Protein AF-W1WBC1-F1 (afdb_monomer_lite)

InterPro domains:
  IPR011701 Major facilitator superfamily [PF07690] (13-98)
  IPR020846 Major facilitator superfamily domain [PS50850] (8-100)
  IPR036259 MFS transporter superfamily [G3DSA:1.20.1250.20] (1-100)
  IPR036259 MFS transporter superfamily [SSF103473] (3-99)

Structure (mmCIF, N/CA/C/O backbone):
data_AF-W1WBC1-F1
#
_entry.id   AF-W1WBC1-F1
#
loop_
_atom_site.group_PDB
_atom_site.id
_atom_site.type_symbol
_atom_site.label_atom_id
_atom_site.label_alt_id
_atom_site.label_comp_id
_atom_site.label_asym_id
_atom_site.label_entity_id
_atom_site.label_seq_id
_atom_site.pdbx_PDB_ins_code
_atom_site.Cartn_x
_atom_site.Cartn_y
_atom_site.Cartn_z
_atom_site.occupancy
_atom_site.B_iso_or_equiv
_atom_site.auth_seq_id
_atom_site.auth_comp_id
_atom_site.auth_asym_id
_atom_site.auth_atom_id
_atom_site.pdbx_PDB_model_num
ATOM 1 N N . MET A 1 1 ? -7.898 5.178 32.413 1.00 60.59 1 MET A N 1
ATOM 2 C CA . MET A 1 1 ? -8.168 4.814 30.999 1.00 60.59 1 MET A CA 1
ATOM 3 C C . MET A 1 1 ? -7.919 3.310 30.849 1.00 60.59 1 MET A C 1
ATOM 5 O O . MET A 1 1 ? -6.824 2.871 31.150 1.00 60.59 1 MET A O 1
ATOM 9 N N . SER A 1 2 ? -8.946 2.502 30.546 1.00 78.81 2 SER A N 1
ATOM 10 C CA . SER A 1 2 ? -8.897 1.021 30.643 1.00 78.81 2 SER A CA 1
ATOM 11 C C . SER A 1 2 ? -7.826 0.374 29.739 1.00 78.81 2 SER A C 1
ATOM 13 O O . SER A 1 2 ? -7.633 0.826 28.611 1.00 78.81 2 SER A O 1
ATOM 15 N N . MET A 1 3 ? -7.174 -0.703 30.204 1.00 83.06 3 MET A N 1
ATOM 16 C CA . MET A 1 3 ? -6.146 -1.496 29.491 1.00 83.06 3 MET A CA 1
ATOM 17 C C . MET A 1 3 ? -6.563 -1.886 28.060 1.00 83.06 3 MET A C 1
ATOM 19 O O . MET A 1 3 ? -5.761 -1.841 27.132 1.00 83.06 3 MET A O 1
ATOM 23 N N . ARG A 1 4 ? -7.857 -2.166 27.846 1.00 85.38 4 ARG A N 1
ATOM 24 C CA . ARG A 1 4 ? -8.419 -2.491 26.522 1.00 85.38 4 ARG A CA 1
ATOM 25 C C . ARG A 1 4 ? -8.269 -1.356 25.502 1.00 85.38 4 ARG A C 1
ATOM 27 O O . ARG A 1 4 ? -8.069 -1.627 24.324 1.00 85.38 4 ARG A O 1
ATOM 34 N N . LYS A 1 5 ? -8.336 -0.093 25.941 1.00 85.25 5 LYS A N 1
ATOM 35 C CA . LYS A 1 5 ? -8.175 1.075 25.057 1.00 85.25 5 LYS A CA 1
ATOM 36 C C . LYS A 1 5 ? -6.727 1.246 24.600 1.00 85.25 5 LYS A C 1
ATOM 38 O O . LYS A 1 5 ? -6.512 1.623 23.459 1.00 85.25 5 LYS A O 1
ATOM 43 N N . HIS A 1 6 ? -5.757 0.928 25.459 1.00 87.38 6 HIS A N 1
ATOM 44 C CA . HIS A 1 6 ? -4.339 0.973 25.096 1.00 87.38 6 HIS A CA 1
ATOM 45 C C . HIS A 1 6 ? -3.986 -0.113 24.080 1.00 87.38 6 HIS A C 1
ATOM 47 O O . HIS A 1 6 ? -3.299 0.178 23.112 1.00 87.38 6 HIS A O 1
ATOM 53 N N . ILE A 1 7 ? -4.517 -1.330 24.247 1.00 91.25 7 ILE A N 1
ATOM 54 C CA . ILE A 1 7 ? -4.334 -2.414 23.269 1.00 91.25 7 ILE A CA 1
ATOM 55 C C . ILE A 1 7 ? -4.956 -2.032 21.919 1.00 91.25 7 ILE A C 1
ATOM 57 O O . ILE A 1 7 ? -4.311 -2.178 20.885 1.00 91.25 7 ILE A O 1
ATOM 61 N N . ALA A 1 8 ? -6.177 -1.485 21.922 1.00 87.00 8 ALA A N 1
ATOM 62 C CA . ALA A 1 8 ? -6.819 -1.008 20.697 1.00 87.00 8 ALA A CA 1
ATOM 63 C C . ALA A 1 8 ? -6.011 0.119 20.026 1.00 87.00 8 ALA A C 1
ATOM 65 O O . ALA A 1 8 ? -5.748 0.056 18.828 1.00 87.00 8 ALA A O 1
ATOM 66 N N . PHE A 1 9 ? -5.545 1.106 20.793 1.00 89.31 9 PHE A N 1
ATOM 67 C CA . PHE A 1 9 ? -4.714 2.191 20.272 1.00 89.31 9 PHE A CA 1
ATOM 68 C C . PHE A 1 9 ? -3.385 1.681 19.697 1.00 89.31 9 PHE A C 1
ATOM 70 O O . PHE A 1 9 ? -3.040 2.019 18.570 1.00 89.31 9 PHE A O 1
ATOM 77 N N . ALA A 1 10 ? -2.684 0.800 20.414 1.00 92.94 10 ALA A N 1
ATOM 78 C CA . ALA A 1 10 ? -1.446 0.189 19.939 1.00 92.94 10 ALA A CA 1
ATOM 79 C C . ALA A 1 10 ? -1.660 -0.596 18.636 1.00 92.94 10 ALA A C 1
ATOM 81 O O . ALA A 1 10 ? -0.857 -0.471 17.715 1.00 92.94 10 ALA A O 1
ATOM 82 N N . SER A 1 11 ? -2.767 -1.339 18.513 1.00 87.19 11 SER A N 1
ATOM 83 C CA . SER A 1 11 ? -3.103 -2.042 17.267 1.00 87.19 11 SER A CA 1
ATOM 84 C C . SER A 1 11 ? -3.366 -1.091 16.094 1.00 87.19 11 SER A C 1
ATOM 86 O O . SER A 1 11 ? -2.942 -1.377 14.978 1.00 87.19 11 SER A O 1
ATOM 88 N N . MET A 1 12 ? -3.991 0.066 16.339 1.00 85.88 12 MET A N 1
ATOM 89 C CA . MET A 1 12 ? -4.192 1.098 15.316 1.00 85.88 12 MET A CA 1
ATOM 90 C C . MET A 1 12 ? -2.863 1.723 14.881 1.00 85.88 12 MET A C 1
ATOM 92 O O . MET A 1 12 ? -2.613 1.845 13.684 1.00 85.88 12 MET A O 1
ATOM 96 N N . CYS A 1 13 ? -1.985 2.063 15.831 1.00 90.56 13 CYS A N 1
ATOM 97 C CA . CYS A 1 13 ? -0.642 2.564 15.530 1.00 90.56 13 CYS A CA 1
ATOM 98 C C . CYS A 1 13 ? 0.178 1.548 14.732 1.00 90.56 13 CYS A C 1
ATOM 100 O O . CYS A 1 13 ? 0.864 1.924 13.788 1.00 90.56 13 CYS A O 1
ATOM 102 N N . MET A 1 14 ? 0.082 0.264 15.081 1.00 91.94 14 MET A N 1
ATOM 103 C CA . MET A 1 14 ? 0.771 -0.799 14.356 1.00 91.94 14 MET A CA 1
ATOM 104 C C . MET A 1 14 ? 0.236 -0.955 12.929 1.00 91.94 14 MET A C 1
ATOM 106 O O . MET A 1 14 ? 1.026 -1.111 12.005 1.00 91.94 14 MET A O 1
ATOM 110 N N . GLY A 1 15 ? -1.081 -0.849 12.730 1.00 86.25 15 GLY A N 1
ATOM 111 C CA . GLY A 1 15 ? -1.682 -0.845 11.394 1.00 86.25 15 GLY A CA 1
ATOM 112 C C . GLY A 1 15 ? -1.187 0.319 10.532 1.00 86.25 15 GLY A C 1
ATOM 113 O O . GLY A 1 15 ? -0.785 0.106 9.392 1.00 86.25 15 GLY A O 1
ATOM 114 N N . LEU A 1 16 ? -1.137 1.529 11.097 1.00 88.12 16 LEU A N 1
ATOM 115 C CA . LEU A 1 16 ? -0.590 2.705 10.412 1.00 88.12 16 LEU A CA 1
ATOM 116 C C . LEU A 1 16 ? 0.899 2.535 10.077 1.00 88.12 16 LEU A C 1
ATOM 118 O O . LEU A 1 16 ? 1.337 2.892 8.989 1.00 88.12 16 LEU A O 1
ATOM 122 N N . PHE A 1 17 ? 1.675 1.965 10.998 1.00 90.56 17 PHE A N 1
ATOM 123 C CA . PHE A 1 17 ? 3.092 1.692 10.783 1.00 90.56 17 PHE A CA 1
ATOM 124 C C . PHE A 1 17 ? 3.320 0.692 9.646 1.00 90.56 17 PHE A C 1
ATOM 126 O O . PHE A 1 17 ? 4.152 0.945 8.782 1.00 90.56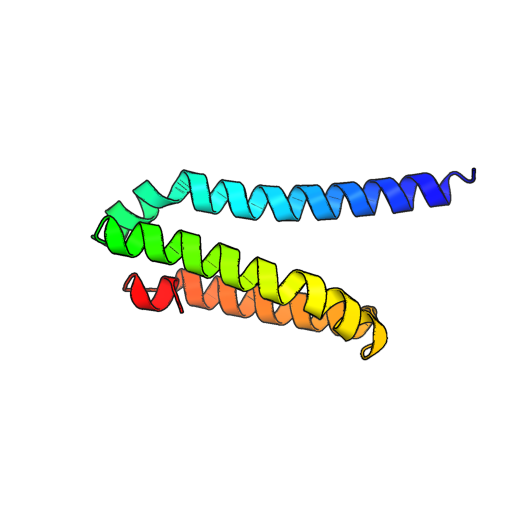 17 PHE A O 1
ATOM 133 N N . ILE A 1 18 ? 2.561 -0.408 9.614 1.00 88.94 18 ILE A N 1
ATOM 134 C CA . ILE A 1 18 ? 2.639 -1.399 8.531 1.00 88.94 18 ILE A CA 1
ATOM 135 C C . ILE A 1 18 ? 2.276 -0.756 7.189 1.00 88.94 18 ILE A C 1
ATOM 137 O O . ILE A 1 18 ? 2.982 -0.982 6.212 1.00 88.94 18 ILE A O 1
ATOM 141 N N . ALA A 1 19 ? 1.232 0.078 7.150 1.00 84.25 19 ALA A N 1
ATOM 142 C CA . ALA A 1 19 ? 0.858 0.797 5.936 1.00 84.25 19 ALA A CA 1
ATOM 143 C C . ALA A 1 19 ? 2.004 1.688 5.435 1.00 84.25 19 ALA A C 1
ATOM 145 O O . ALA A 1 19 ? 2.363 1.612 4.268 1.00 84.25 19 ALA A O 1
ATOM 146 N N . GLN A 1 20 ? 2.643 2.462 6.318 1.00 88.75 20 GLN A N 1
ATOM 147 C CA . GLN A 1 20 ? 3.758 3.324 5.919 1.00 88.75 20 GLN A CA 1
ATOM 148 C C . GLN A 1 20 ? 5.007 2.534 5.506 1.00 88.75 20 GLN A C 1
ATOM 150 O O . GLN A 1 20 ? 5.751 2.972 4.628 1.00 88.75 20 GLN A O 1
ATOM 155 N N . LEU A 1 21 ? 5.259 1.389 6.144 1.00 91.69 21 LEU A N 1
ATOM 156 C CA . LEU A 1 21 ? 6.368 0.514 5.776 1.00 91.69 21 LEU A CA 1
ATOM 157 C C . LEU A 1 21 ? 6.232 -0.006 4.345 1.00 91.69 21 LEU A C 1
ATOM 159 O O . LEU A 1 21 ? 7.236 -0.027 3.641 1.00 91.69 21 LEU A O 1
ATOM 163 N N . ASP A 1 22 ? 5.028 -0.376 3.908 1.00 85.44 22 ASP A N 1
ATOM 164 C CA . ASP A 1 22 ? 4.782 -0.850 2.538 1.00 85.44 22 ASP A CA 1
ATOM 165 C C . ASP A 1 22 ? 5.221 0.190 1.495 1.00 85.44 22 ASP A C 1
ATOM 167 O O . ASP A 1 22 ? 6.004 -0.105 0.591 1.00 85.44 22 ASP A O 1
ATOM 171 N N . ILE A 1 23 ? 4.838 1.451 1.715 1.00 84.06 23 ILE A N 1
ATOM 172 C CA . ILE A 1 23 ? 5.214 2.582 0.853 1.00 84.06 23 ILE A CA 1
ATOM 173 C C . ILE A 1 23 ? 6.734 2.727 0.772 1.00 84.06 23 ILE A C 1
ATOM 175 O O . ILE A 1 23 ? 7.302 2.928 -0.304 1.00 84.06 23 ILE A O 1
ATOM 179 N N . GLN A 1 24 ? 7.410 2.638 1.917 1.00 90.75 24 GLN A N 1
ATOM 180 C CA . GLN A 1 24 ? 8.858 2.811 1.976 1.00 90.75 24 GLN A CA 1
ATOM 181 C C . GLN A 1 24 ? 9.607 1.642 1.336 1.00 90.75 24 GLN A C 1
ATOM 183 O O . GLN A 1 24 ? 10.635 1.867 0.698 1.00 90.75 24 GLN A O 1
ATOM 188 N N . ILE A 1 25 ? 9.088 0.417 1.451 1.00 88.12 25 ILE A N 1
ATOM 189 C CA . ILE A 1 25 ? 9.640 -0.753 0.761 1.00 88.12 25 ILE A CA 1
ATOM 190 C C . ILE A 1 25 ? 9.616 -0.504 -0.748 1.00 88.12 25 ILE A C 1
ATOM 192 O O . ILE A 1 25 ? 10.673 -0.537 -1.374 1.00 88.12 25 ILE A O 1
ATOM 196 N N . VAL A 1 26 ? 8.460 -0.144 -1.315 1.00 84.25 26 VAL A N 1
ATOM 197 C CA . VAL A 1 26 ? 8.337 0.123 -2.759 1.00 84.25 26 VAL A CA 1
ATOM 198 C C . VAL A 1 26 ? 9.246 1.273 -3.189 1.00 84.25 26 VAL A C 1
ATOM 200 O O . VAL A 1 26 ? 10.024 1.118 -4.127 1.00 84.25 26 VAL A O 1
ATOM 203 N N . SER A 1 27 ? 9.204 2.396 -2.467 1.00 87.12 27 SER A N 1
ATOM 204 C CA . SER A 1 27 ? 10.012 3.590 -2.751 1.00 87.12 27 SER A CA 1
ATOM 205 C C . SER A 1 27 ? 11.516 3.290 -2.758 1.00 87.12 27 SER A C 1
ATOM 207 O O . SER A 1 27 ? 12.235 3.704 -3.669 1.00 87.12 27 SER A O 1
ATOM 209 N N . SER A 1 28 ? 12.001 2.509 -1.787 1.00 89.88 28 SER A N 1
ATOM 210 C CA . SER A 1 28 ? 13.417 2.127 -1.717 1.00 89.88 28 SER A CA 1
ATOM 211 C C . SER A 1 28 ? 13.840 1.169 -2.835 1.00 89.88 28 SER A C 1
ATOM 213 O O . SER A 1 28 ? 14.973 1.251 -3.313 1.00 89.88 28 SER A O 1
ATOM 215 N N . SER A 1 29 ? 12.928 0.315 -3.302 1.00 87.44 29 SER A N 1
ATOM 216 C CA . SER A 1 29 ? 13.177 -0.667 -4.362 1.00 87.44 29 SER A CA 1
ATOM 217 C C . SER A 1 29 ? 12.927 -0.145 -5.781 1.00 87.44 29 SER A C 1
ATOM 219 O O . SER A 1 29 ? 13.214 -0.865 -6.735 1.00 87.44 29 SER A O 1
ATOM 221 N N . LEU A 1 30 ? 12.452 1.095 -5.963 1.00 84.88 30 LEU A N 1
ATOM 222 C CA . LEU A 1 30 ? 12.122 1.657 -7.283 1.00 84.88 30 LEU A CA 1
ATOM 223 C C . LEU A 1 30 ? 13.255 1.520 -8.308 1.00 84.88 30 LEU A C 1
ATOM 225 O O . LEU A 1 30 ? 13.013 1.151 -9.453 1.00 84.88 30 LEU A O 1
ATOM 229 N N . ASN A 1 31 ? 14.503 1.774 -7.907 1.00 84.56 31 ASN A N 1
ATOM 230 C CA . ASN A 1 31 ? 15.640 1.653 -8.825 1.00 84.56 31 ASN A CA 1
ATOM 231 C C . ASN A 1 31 ? 15.902 0.201 -9.254 1.00 84.56 31 ASN A C 1
ATOM 233 O O . ASN A 1 31 ? 16.260 -0.032 -10.407 1.00 84.56 31 ASN A O 1
ATOM 237 N N . GLU A 1 32 ? 15.713 -0.771 -8.358 1.00 86.31 32 GLU A N 1
ATOM 238 C CA . GLU A 1 32 ? 15.865 -2.192 -8.695 1.00 86.31 32 GLU A CA 1
ATOM 239 C C . GLU A 1 32 ? 14.736 -2.670 -9.610 1.00 86.31 32 GLU A C 1
ATOM 241 O O . GLU A 1 32 ? 14.993 -3.350 -10.602 1.00 86.31 32 GLU A O 1
ATOM 246 N N . ILE A 1 33 ? 13.503 -2.237 -9.332 1.00 83.19 33 ILE A N 1
ATOM 247 C CA . ILE A 1 33 ? 12.329 -2.478 -10.180 1.00 83.19 33 ILE A CA 1
ATOM 248 C C . ILE A 1 33 ? 12.574 -1.925 -11.591 1.00 83.19 33 ILE A C 1
ATOM 250 O O . ILE A 1 33 ? 12.360 -2.622 -12.585 1.00 83.19 33 ILE A O 1
ATOM 254 N N . GLY A 1 34 ? 13.077 -0.693 -11.693 1.00 82.50 34 GLY A N 1
ATOM 255 C CA . GLY A 1 34 ? 13.387 -0.072 -12.977 1.00 82.50 34 GLY A CA 1
ATOM 256 C C . GLY A 1 34 ? 14.526 -0.725 -13.734 1.00 82.50 34 GLY A C 1
ATOM 257 O O . GLY A 1 34 ? 14.431 -0.877 -14.951 1.00 82.50 34 GLY A O 1
ATOM 258 N N . GLY A 1 35 ? 15.559 -1.185 -13.027 1.00 83.12 35 GLY A N 1
ATOM 259 C CA . GLY A 1 35 ? 16.624 -1.989 -13.619 1.00 83.12 35 GLY A CA 1
ATOM 260 C C . GLY A 1 35 ? 16.116 -3.332 -14.151 1.00 83.12 35 GLY A C 1
ATOM 261 O O . GLY A 1 35 ? 16.464 -3.716 -15.266 1.00 83.12 35 GLY A O 1
ATOM 262 N N . GLY A 1 36 ? 15.254 -4.017 -13.392 1.00 83.25 36 GLY A N 1
ATOM 263 C CA . GLY A 1 36 ? 14.689 -5.318 -13.762 1.00 83.25 36 GLY A CA 1
ATOM 264 C C . GLY A 1 36 ? 13.729 -5.264 -14.952 1.00 83.25 36 GLY A C 1
ATOM 265 O O . GLY A 1 36 ? 13.707 -6.186 -15.764 1.00 83.25 36 GLY A O 1
ATOM 266 N N . LEU A 1 37 ? 12.980 -4.168 -15.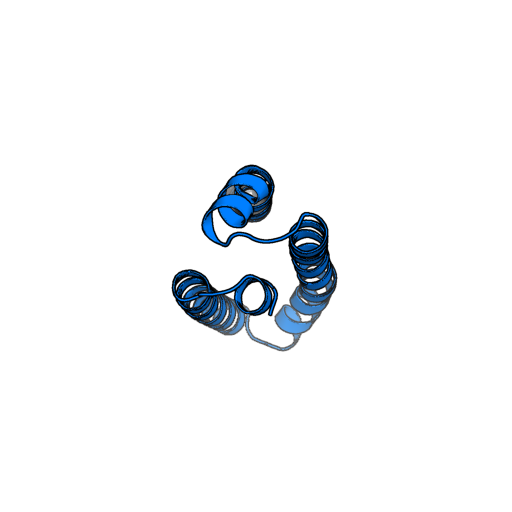094 1.00 83.56 37 LEU A N 1
ATOM 267 C CA . LEU A 1 37 ? 12.021 -3.959 -16.186 1.00 83.56 37 LEU A CA 1
ATOM 268 C C . LEU A 1 37 ? 12.577 -3.111 -17.343 1.00 83.56 37 LEU A C 1
ATOM 270 O O . LEU A 1 37 ? 11.843 -2.825 -18.285 1.00 83.56 37 LEU A O 1
ATOM 274 N N . SER A 1 38 ? 13.857 -2.712 -17.290 1.00 80.62 38 SER A N 1
ATOM 275 C CA . SER A 1 38 ? 14.488 -1.789 -18.256 1.00 80.62 38 SER A CA 1
ATOM 276 C C . SER A 1 38 ? 13.671 -0.512 -18.496 1.00 80.62 38 SER A C 1
ATOM 278 O O . SER A 1 38 ? 13.549 -0.036 -19.625 1.00 80.62 38 SER A O 1
ATOM 280 N N . ALA A 1 39 ? 13.094 0.035 -17.429 1.00 82.25 39 ALA A N 1
ATOM 281 C CA . ALA A 1 39 ? 12.189 1.173 -17.492 1.00 82.25 39 ALA A CA 1
ATOM 282 C C . ALA A 1 39 ? 12.926 2.512 -17.329 1.00 82.25 39 ALA A C 1
ATOM 284 O O . ALA A 1 39 ? 13.927 2.630 -16.614 1.00 82.25 39 ALA A O 1
ATOM 285 N N . GLY A 1 40 ? 12.429 3.538 -18.018 1.00 83.75 40 GLY A N 1
ATOM 286 C CA . GLY A 1 40 ? 13.006 4.880 -18.010 1.00 83.75 40 GLY A CA 1
ATOM 287 C C . GLY A 1 40 ? 12.813 5.603 -16.674 1.00 83.75 40 GLY A C 1
ATOM 288 O O . GLY A 1 40 ? 11.904 5.305 -15.901 1.00 83.75 40 GLY A O 1
ATOM 289 N N . LYS A 1 41 ? 13.638 6.628 -16.412 1.00 80.75 41 LYS A N 1
ATOM 290 C CA . LYS A 1 41 ? 13.504 7.473 -15.206 1.00 80.75 41 LYS A CA 1
ATOM 291 C C . LYS A 1 41 ? 12.131 8.147 -15.108 1.00 80.75 41 LYS A C 1
ATOM 293 O O . LYS A 1 41 ? 11.600 8.282 -14.010 1.00 80.75 41 LYS A O 1
ATOM 298 N N . ASP A 1 42 ? 11.556 8.523 -16.248 1.00 84.81 42 ASP A N 1
ATOM 299 C CA . ASP A 1 42 ? 10.229 9.138 -16.307 1.00 84.81 42 ASP A CA 1
ATOM 300 C C . ASP A 1 42 ? 9.126 8.146 -15.905 1.00 84.81 42 ASP A C 1
ATOM 302 O O . ASP A 1 42 ? 8.186 8.512 -15.204 1.00 84.81 42 ASP A O 1
ATOM 306 N N . GLU A 1 43 ? 9.261 6.870 -16.278 1.00 83.44 43 GLU A N 1
ATOM 307 C CA . GLU A 1 43 ? 8.301 5.819 -15.919 1.00 83.44 43 GLU A CA 1
ATOM 308 C C . GLU A 1 43 ? 8.360 5.499 -14.418 1.00 83.44 43 GLU A C 1
ATOM 310 O O . GLU A 1 43 ? 7.320 5.331 -13.784 1.00 83.44 43 GLU A O 1
ATOM 315 N N . MET A 1 44 ? 9.556 5.519 -13.818 1.00 83.81 44 MET A N 1
ATOM 316 C CA . MET A 1 44 ? 9.722 5.402 -12.360 1.00 83.81 44 MET A CA 1
ATOM 317 C C . MET A 1 44 ? 9.051 6.552 -11.601 1.00 83.81 44 MET A C 1
ATOM 319 O O . MET A 1 44 ? 8.407 6.332 -10.575 1.00 83.81 44 MET A O 1
ATOM 323 N N . ALA A 1 45 ? 9.178 7.783 -12.105 1.00 86.25 45 ALA A N 1
ATOM 324 C CA . ALA A 1 45 ? 8.541 8.952 -11.501 1.00 86.25 45 ALA A CA 1
ATOM 325 C C . ALA A 1 45 ? 7.007 8.863 -11.569 1.00 86.25 45 ALA A C 1
ATOM 327 O O . ALA A 1 45 ? 6.317 9.190 -10.597 1.00 86.25 45 ALA A O 1
ATOM 328 N N . TRP A 1 46 ? 6.469 8.374 -12.689 1.00 87.81 46 TRP A N 1
ATOM 329 C CA . TRP A 1 46 ? 5.039 8.105 -12.825 1.00 87.81 46 TRP A CA 1
ATOM 330 C C . TRP A 1 46 ? 4.558 6.996 -11.895 1.00 87.81 46 TRP A C 1
ATOM 332 O O . TRP A 1 46 ? 3.481 7.138 -11.323 1.00 87.81 46 TRP A O 1
ATOM 342 N N . LEU A 1 47 ? 5.360 5.956 -11.663 1.00 86.25 47 LEU A N 1
ATOM 343 C CA . LEU A 1 47 ? 5.007 4.881 -10.737 1.00 86.25 47 LEU A CA 1
ATOM 344 C C . LEU A 1 47 ? 4.825 5.394 -9.304 1.00 86.25 47 LEU A C 1
ATOM 346 O O . LEU A 1 47 ? 3.793 5.148 -8.681 1.00 86.25 47 LEU A O 1
ATOM 350 N N . GLN A 1 48 ? 5.774 6.197 -8.818 1.00 85.25 48 GLN A N 1
ATOM 351 C CA . GLN A 1 48 ? 5.657 6.846 -7.509 1.00 85.25 48 GLN A CA 1
ATOM 352 C C . GLN A 1 48 ? 4.450 7.797 -7.447 1.00 85.25 48 GLN A C 1
ATOM 354 O O . GLN A 1 48 ? 3.749 7.855 -6.436 1.00 85.25 48 GLN A O 1
ATOM 359 N N . THR A 1 49 ? 4.193 8.542 -8.524 1.00 89.56 49 THR A N 1
ATOM 360 C CA . THR A 1 49 ? 3.075 9.494 -8.592 1.00 89.56 49 THR A CA 1
ATOM 361 C C . THR A 1 49 ? 1.726 8.778 -8.536 1.00 89.56 49 THR A C 1
ATOM 363 O O . THR A 1 49 ? 0.863 9.171 -7.752 1.00 89.56 49 THR A O 1
ATOM 366 N N . SER A 1 50 ? 1.544 7.703 -9.308 1.00 88.75 50 SER A N 1
ATOM 367 C CA . SER A 1 50 ? 0.324 6.887 -9.289 1.00 88.75 50 SER A CA 1
ATOM 368 C C . SER A 1 50 ? 0.065 6.285 -7.91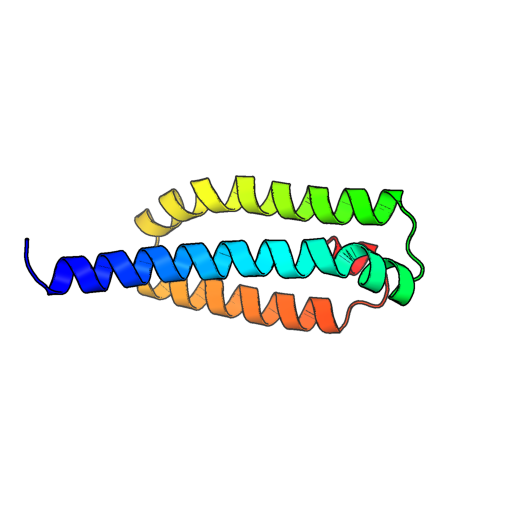0 1.00 88.75 50 SER A C 1
ATOM 370 O O . SER A 1 50 ? -1.071 6.321 -7.435 1.00 88.75 50 SER A O 1
ATOM 372 N N . TYR A 1 51 ? 1.117 5.817 -7.232 1.00 85.31 51 TYR A N 1
ATOM 373 C CA . TYR A 1 51 ? 1.013 5.275 -5.878 1.00 85.31 51 TYR A CA 1
ATOM 374 C C . TYR A 1 51 ? 0.473 6.325 -4.885 1.00 85.31 51 TYR A C 1
ATOM 376 O O . TYR A 1 51 ? -0.468 6.058 -4.138 1.00 85.31 51 TYR A O 1
ATOM 384 N N . LEU A 1 52 ? 0.988 7.560 -4.936 1.00 88.00 52 LEU A N 1
ATOM 385 C CA . LEU A 1 52 ? 0.509 8.667 -4.093 1.00 88.00 52 LEU A CA 1
ATOM 386 C C . LEU A 1 52 ? -0.923 9.101 -4.437 1.00 88.00 52 LEU A C 1
ATOM 388 O O . LEU A 1 52 ? -1.711 9.409 -3.543 1.00 88.00 52 LEU A O 1
ATOM 392 N N . ILE A 1 53 ? -1.286 9.127 -5.723 1.00 91.31 53 ILE A N 1
ATOM 393 C CA . ILE A 1 53 ? -2.653 9.460 -6.153 1.00 91.31 53 ILE A CA 1
ATOM 394 C C . ILE A 1 53 ? -3.647 8.433 -5.604 1.00 91.31 53 ILE A C 1
ATOM 396 O O . ILE A 1 53 ? -4.694 8.819 -5.078 1.00 91.31 53 ILE A O 1
ATOM 400 N N . ALA A 1 54 ? -3.321 7.141 -5.684 1.00 88.12 54 ALA A N 1
ATOM 401 C CA . ALA A 1 54 ? -4.155 6.083 -5.125 1.00 88.12 54 ALA A CA 1
ATOM 402 C C . ALA A 1 54 ? -4.364 6.280 -3.615 1.00 88.12 54 ALA A C 1
ATOM 404 O O . ALA A 1 54 ? -5.497 6.221 -3.137 1.00 88.12 54 ALA A O 1
ATOM 405 N N . GLU A 1 55 ? -3.307 6.604 -2.870 1.00 85.12 55 GLU A N 1
ATOM 406 C CA . GLU A 1 55 ? -3.384 6.881 -1.433 1.00 85.12 55 GLU A CA 1
ATOM 407 C C . GLU A 1 55 ? -4.304 8.074 -1.117 1.00 85.12 55 GLU A C 1
ATOM 409 O O . GLU A 1 55 ? -5.215 7.965 -0.288 1.00 85.12 55 GLU A O 1
ATOM 414 N N . ILE A 1 56 ? -4.132 9.188 -1.835 1.00 90.25 56 ILE A N 1
ATOM 415 C CA . ILE A 1 56 ? -4.950 10.402 -1.682 1.00 90.25 56 ILE A CA 1
ATOM 416 C C . ILE A 1 56 ? -6.437 10.113 -1.915 1.00 90.25 56 ILE A C 1
ATOM 418 O O . ILE A 1 56 ? -7.285 10.712 -1.254 1.00 90.25 56 ILE A O 1
ATOM 422 N N . ILE A 1 57 ? -6.771 9.202 -2.830 1.00 91.56 57 ILE A N 1
ATOM 423 C CA . ILE A 1 57 ? -8.156 8.799 -3.101 1.00 91.56 57 ILE A CA 1
ATOM 424 C C . ILE A 1 57 ? -8.668 7.850 -2.009 1.00 91.56 57 ILE A C 1
ATOM 426 O O . ILE A 1 57 ? -9.790 8.009 -1.522 1.00 91.56 57 ILE A O 1
ATOM 430 N N . VAL A 1 58 ? -7.862 6.868 -1.600 1.00 87.00 58 VAL A N 1
ATOM 431 C CA . VAL A 1 58 ? -8.282 5.804 -0.677 1.00 87.00 58 VAL A CA 1
ATOM 432 C C . VAL A 1 58 ? -8.481 6.317 0.748 1.00 87.00 58 VAL A C 1
ATOM 434 O O . VAL A 1 58 ? -9.424 5.878 1.405 1.00 87.00 58 VAL A O 1
ATOM 437 N N . ILE A 1 59 ? -7.680 7.267 1.239 1.00 87.56 59 ILE A N 1
ATOM 438 C CA . ILE A 1 59 ? -7.830 7.824 2.598 1.00 87.56 59 ILE A CA 1
ATOM 439 C C . ILE A 1 59 ? -9.245 8.390 2.849 1.00 87.56 59 ILE A C 1
ATOM 441 O O . ILE A 1 59 ? -9.927 7.890 3.751 1.00 87.56 59 ILE A O 1
ATOM 445 N N . PRO A 1 60 ? -9.752 9.381 2.085 1.00 88.44 60 PRO A N 1
ATOM 446 C CA . PRO A 1 60 ? -11.099 9.911 2.291 1.00 88.44 60 PRO A CA 1
ATOM 447 C C . PRO A 1 60 ? -12.171 8.872 1.958 1.00 88.44 60 PRO A C 1
ATOM 449 O O . PRO A 1 60 ? -13.191 8.793 2.653 1.00 88.44 60 PRO A O 1
ATOM 452 N N . LEU A 1 61 ? -11.926 8.041 0.939 1.00 88.12 61 LEU A N 1
ATOM 453 C CA . LEU A 1 61 ? -12.847 6.985 0.552 1.00 88.12 61 LEU A CA 1
ATOM 454 C C . LEU A 1 61 ? -13.042 5.997 1.700 1.00 88.12 61 LEU A C 1
ATOM 456 O O . LEU A 1 61 ? -14.184 5.695 2.013 1.00 88.12 61 LEU A O 1
ATOM 460 N N . SER A 1 62 ? -11.982 5.577 2.396 1.00 85.12 62 SER A N 1
ATOM 461 C CA . SER A 1 62 ? -12.041 4.636 3.522 1.00 85.12 62 SER A CA 1
ATOM 462 C C . SER A 1 62 ? -12.963 5.119 4.647 1.00 85.12 62 SER A C 1
ATOM 464 O O . SER A 1 62 ? -13.725 4.331 5.210 1.00 85.12 62 SER A O 1
ATOM 466 N N . GLY A 1 63 ? -12.984 6.429 4.921 1.00 83.25 63 GLY A N 1
ATOM 467 C CA . GLY A 1 63 ? -13.865 7.037 5.917 1.00 83.25 63 GLY A CA 1
ATOM 468 C C . GLY A 1 63 ? -15.338 7.078 5.497 1.00 83.25 63 GLY A C 1
ATOM 469 O O . GLY A 1 63 ? -16.226 7.044 6.354 1.00 83.25 63 GLY A O 1
ATOM 470 N N . TRP A 1 64 ? -15.627 7.163 4.197 1.00 87.50 64 TRP A N 1
ATOM 471 C CA . TRP A 1 64 ? -16.986 7.031 3.659 1.00 87.50 64 TRP A CA 1
ATOM 472 C C . TRP A 1 64 ? -17.408 5.560 3.571 1.00 87.50 64 TRP A C 1
ATOM 474 O O . TRP A 1 64 ? -18.464 5.188 4.081 1.00 87.50 64 TRP A O 1
ATOM 484 N N . LEU A 1 65 ? -16.539 4.706 3.031 1.00 85.19 65 LEU A N 1
ATOM 485 C CA . LEU A 1 65 ? -16.733 3.268 2.886 1.00 85.19 65 LEU A CA 1
ATOM 486 C C . LEU A 1 65 ? -17.014 2.618 4.248 1.00 85.19 65 LEU A C 1
ATOM 488 O O . LEU A 1 65 ? -17.939 1.822 4.350 1.00 85.19 65 LEU A O 1
ATOM 492 N N . SER A 1 66 ? -16.297 3.005 5.310 1.00 83.75 66 SER A N 1
ATOM 493 C CA . SER A 1 66 ? -16.495 2.478 6.675 1.00 83.75 66 SER A CA 1
ATOM 494 C C . SER A 1 66 ? -17.856 2.844 7.283 1.00 83.75 66 SER A C 1
ATOM 496 O O . SER A 1 66 ? -18.339 2.167 8.189 1.00 83.75 66 SER A O 1
ATOM 498 N N . ARG A 1 67 ? -18.501 3.906 6.780 1.00 83.06 67 ARG A N 1
ATOM 499 C CA . ARG A 1 67 ? -19.864 4.295 7.176 1.00 83.06 67 ARG A CA 1
ATOM 500 C C . ARG A 1 67 ? -20.938 3.595 6.348 1.00 83.06 67 ARG A C 1
ATOM 502 O O . ARG A 1 67 ? -22.009 3.320 6.877 1.00 83.06 67 ARG A O 1
ATOM 509 N N . VAL A 1 68 ? -20.668 3.334 5.069 1.00 85.69 68 VAL A N 1
ATOM 510 C CA . VAL A 1 68 ? -21.619 2.695 4.143 1.00 85.69 68 VAL A CA 1
ATOM 511 C C . VAL A 1 68 ? -21.616 1.173 4.289 1.00 85.69 68 VAL A C 1
ATOM 513 O O . VAL A 1 68 ? -22.673 0.547 4.284 1.00 85.69 68 VAL A O 1
ATOM 516 N N . PHE A 1 69 ? -20.440 0.571 4.447 1.00 82.06 69 PHE A N 1
ATOM 517 C CA . PHE A 1 69 ? -20.259 -0.866 4.597 1.00 82.06 69 PHE A CA 1
ATOM 518 C C . PHE A 1 69 ? -19.926 -1.226 6.042 1.00 82.06 69 PHE A C 1
ATOM 520 O O . PHE A 1 69 ? -19.259 -0.485 6.758 1.00 82.06 69 PHE A O 1
ATOM 527 N N . SER A 1 70 ? -20.338 -2.421 6.467 1.00 83.31 70 SER A N 1
ATOM 528 C CA . SER A 1 70 ? -19.881 -2.971 7.744 1.00 83.31 70 SER A CA 1
ATOM 529 C C . SER A 1 70 ? -18.358 -3.130 7.728 1.00 83.31 70 SER A C 1
ATOM 531 O O . SER A 1 70 ? -17.806 -3.689 6.778 1.00 83.31 70 SER A O 1
ATOM 533 N N . THR A 1 71 ? -17.683 -2.715 8.805 1.00 78.81 71 THR A N 1
ATOM 534 C CA . THR A 1 71 ? -16.219 -2.806 8.968 1.00 78.81 71 THR A CA 1
ATOM 535 C C . THR A 1 71 ? -15.676 -4.201 8.649 1.00 78.81 71 THR A C 1
ATOM 537 O O . THR A 1 71 ? -14.593 -4.330 8.087 1.00 78.81 71 THR A O 1
ATOM 540 N N . ARG A 1 72 ? -16.452 -5.253 8.949 1.00 79.75 72 ARG A N 1
ATOM 541 C CA . ARG A 1 72 ? -16.091 -6.642 8.641 1.00 79.75 72 ARG A CA 1
ATOM 542 C C . ARG A 1 72 ? -16.007 -6.904 7.137 1.00 79.75 72 ARG A C 1
ATOM 544 O O . ARG A 1 72 ? -15.026 -7.477 6.683 1.00 79.75 72 ARG A O 1
ATOM 551 N N . TRP A 1 73 ? -17.020 -6.486 6.380 1.00 85.69 73 TRP A N 1
ATOM 552 C CA . TRP A 1 73 ? -17.051 -6.667 4.926 1.00 85.69 73 TRP A CA 1
ATOM 553 C C . TRP A 1 73 ? -15.957 -5.867 4.245 1.00 85.69 73 TRP A C 1
ATOM 555 O O . TRP A 1 73 ? -15.277 -6.385 3.370 1.00 85.69 73 TRP A O 1
ATOM 565 N N . LEU A 1 74 ? -15.764 -4.633 4.696 1.00 85.69 74 LEU A N 1
ATOM 566 C CA . LEU A 1 74 ? -14.781 -3.720 4.140 1.00 85.69 74 LEU A CA 1
ATOM 567 C C . LEU A 1 74 ? -13.360 -4.252 4.312 1.00 85.69 74 LEU A C 1
ATOM 569 O O . LEU A 1 74 ? -12.605 -4.290 3.349 1.00 85.69 74 LEU A O 1
ATOM 573 N N . PHE A 1 75 ? -13.036 -4.770 5.499 1.00 81.44 75 PHE A N 1
ATOM 574 C CA . PHE A 1 75 ? -11.741 -5.395 5.750 1.00 81.44 75 PHE A CA 1
ATOM 575 C C . PHE A 1 75 ? -11.503 -6.621 4.855 1.00 81.44 75 PHE A C 1
ATOM 577 O O . PHE A 1 75 ? -10.437 -6.753 4.260 1.00 81.44 75 PHE A O 1
ATOM 584 N N . THR A 1 76 ? -12.500 -7.501 4.710 1.00 86.25 76 THR A N 1
ATOM 585 C CA . THR A 1 76 ? -12.388 -8.685 3.841 1.00 86.25 76 THR A CA 1
ATOM 586 C C . THR A 1 76 ? -12.253 -8.311 2.363 1.00 86.25 76 THR A C 1
ATOM 588 O O . THR A 1 76 ? -11.434 -8.906 1.666 1.00 86.25 76 THR A O 1
ATOM 591 N N . LEU A 1 77 ? -13.006 -7.316 1.884 1.00 89.00 77 LEU A N 1
ATOM 592 C CA . LEU A 1 77 ? -12.928 -6.830 0.503 1.00 89.00 77 LEU A CA 1
ATOM 593 C C . LEU A 1 77 ? -11.568 -6.195 0.210 1.00 89.00 77 LEU A C 1
ATOM 595 O O . LEU A 1 77 ? -10.950 -6.532 -0.795 1.00 89.00 77 LEU A O 1
ATOM 599 N N . SER A 1 78 ? -11.074 -5.338 1.107 1.00 85.75 78 SER A N 1
ATOM 600 C CA . SER A 1 78 ? -9.747 -4.731 0.982 1.00 85.75 78 SER A CA 1
ATOM 601 C C . SER A 1 78 ? -8.641 -5.782 0.969 1.00 85.75 78 SER A C 1
ATOM 603 O O . SER A 1 78 ? -7.771 -5.721 0.108 1.00 85.75 78 SER A O 1
ATOM 605 N N . ALA A 1 79 ? -8.695 -6.780 1.856 1.00 85.00 79 ALA A N 1
ATOM 606 C CA . ALA A 1 79 ? -7.723 -7.874 1.862 1.00 85.00 79 ALA A CA 1
ATOM 607 C C . ALA A 1 79 ? -7.773 -8.706 0.566 1.00 85.00 79 ALA A C 1
ATOM 609 O O . ALA A 1 79 ? -6.730 -9.080 0.030 1.00 85.00 79 ALA A O 1
ATOM 610 N N . GLY A 1 80 ? -8.973 -8.964 0.034 1.00 92.19 80 GLY A N 1
ATOM 611 C CA . GLY A 1 80 ? -9.151 -9.664 -1.239 1.00 92.19 80 GLY A CA 1
ATOM 612 C C . GLY A 1 80 ? -8.584 -8.883 -2.425 1.00 92.19 80 GLY A C 1
ATOM 613 O O . GLY A 1 80 ? -7.811 -9.436 -3.202 1.00 92.19 80 GLY A O 1
ATOM 614 N N . ILE A 1 81 ? -8.910 -7.590 -2.531 1.00 89.56 81 ILE A N 1
ATOM 615 C CA . ILE A 1 81 ? -8.388 -6.706 -3.584 1.00 89.56 81 ILE A CA 1
ATOM 616 C C . ILE A 1 81 ? -6.865 -6.604 -3.485 1.00 89.56 81 ILE A C 1
ATOM 618 O O . ILE A 1 81 ? -6.192 -6.793 -4.492 1.00 89.56 81 ILE A O 1
ATOM 622 N N . PHE A 1 82 ? -6.320 -6.381 -2.285 1.00 85.94 82 PHE A N 1
ATOM 623 C CA . PHE A 1 82 ? -4.874 -6.327 -2.061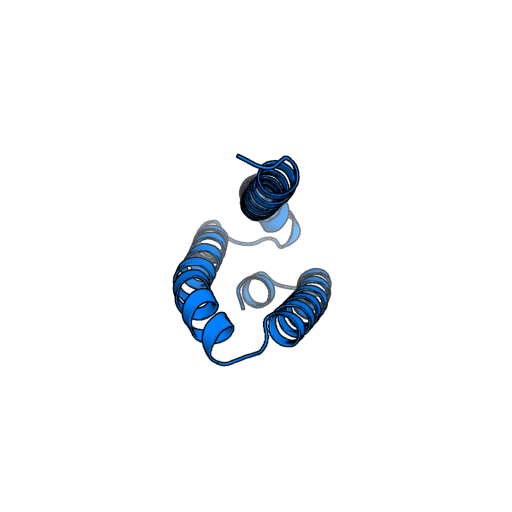 1.00 85.94 82 PHE A CA 1
ATOM 624 C C . PHE A 1 82 ? -4.186 -7.602 -2.557 1.00 85.94 82 PHE A C 1
ATOM 626 O O . PHE A 1 82 ? -3.259 -7.532 -3.354 1.00 85.94 82 PHE A O 1
ATOM 633 N N . THR A 1 83 ? -4.702 -8.771 -2.170 1.00 88.31 83 THR A N 1
ATOM 634 C CA . THR A 1 83 ? -4.139 -10.065 -2.585 1.00 88.31 83 THR A CA 1
ATOM 635 C C . THR A 1 83 ? -4.156 -10.234 -4.108 1.00 88.31 83 THR A C 1
ATOM 637 O O . THR A 1 83 ? -3.165 -10.670 -4.691 1.00 88.31 83 THR A O 1
ATOM 640 N N . LEU A 1 84 ? -5.261 -9.872 -4.769 1.00 91.50 84 LEU A N 1
ATOM 641 C CA . LEU A 1 84 ? -5.382 -9.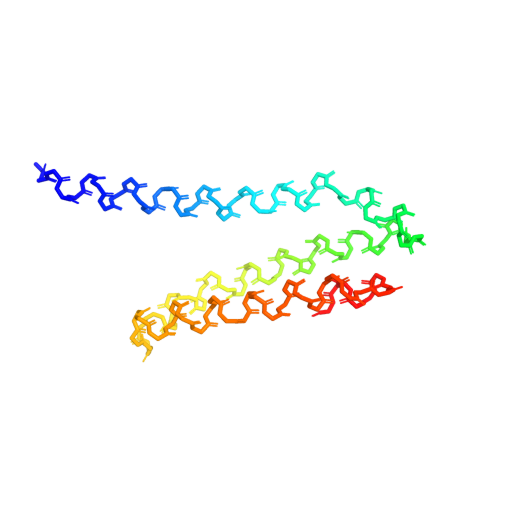957 -6.228 1.00 91.50 84 LEU A CA 1
ATOM 642 C C . LEU A 1 84 ? -4.412 -9.008 -6.940 1.00 91.50 84 LEU A C 1
ATOM 644 O O . LEU A 1 84 ? -3.769 -9.413 -7.907 1.00 91.50 84 LEU A O 1
ATOM 648 N N . MET A 1 85 ? -4.277 -7.775 -6.448 1.00 86.50 85 MET A N 1
ATOM 649 C CA . MET A 1 85 ? -3.351 -6.789 -7.009 1.00 86.50 85 MET A CA 1
ATOM 650 C C . MET A 1 85 ? -1.889 -7.196 -6.795 1.00 86.50 85 MET A C 1
ATOM 652 O O . MET A 1 85 ? -1.088 -7.065 -7.715 1.00 86.50 85 MET A O 1
ATOM 656 N N . SER A 1 86 ? -1.527 -7.769 -5.641 1.00 84.25 86 SER A N 1
ATOM 657 C CA . SER A 1 86 ? -0.170 -8.291 -5.414 1.00 84.25 86 SER A CA 1
ATOM 658 C C . SER A 1 86 ? 0.188 -9.413 -6.390 1.00 84.25 86 SER A C 1
ATOM 660 O O . SER A 1 86 ? 1.307 -9.447 -6.900 1.00 84.25 86 SER A O 1
ATOM 662 N N . ILE A 1 87 ? -0.758 -10.310 -6.691 1.00 87.44 87 ILE A N 1
ATOM 663 C CA . ILE A 1 87 ? -0.558 -11.360 -7.701 1.00 87.44 87 ILE A CA 1
ATOM 664 C C . ILE A 1 87 ? -0.398 -10.741 -9.093 1.00 87.44 87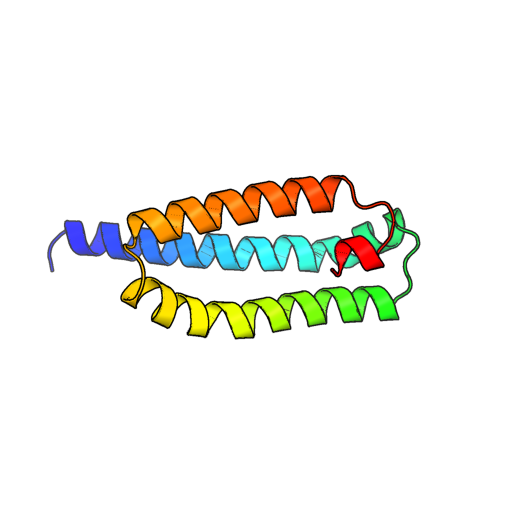 ILE A C 1
ATOM 666 O O . ILE A 1 87 ? 0.499 -11.140 -9.833 1.00 87.44 87 ILE A O 1
ATOM 670 N N . ALA A 1 88 ? -1.231 -9.757 -9.442 1.00 86.00 88 ALA A N 1
ATOM 671 C CA . ALA A 1 88 ? -1.133 -9.052 -10.719 1.00 86.00 88 ALA A CA 1
ATOM 672 C C . ALA A 1 88 ? 0.225 -8.345 -10.883 1.00 86.00 88 ALA A C 1
ATOM 674 O O . ALA A 1 88 ? 0.843 -8.453 -11.938 1.00 86.00 88 ALA A O 1
ATOM 675 N N . CYS A 1 89 ? 0.734 -7.715 -9.821 1.00 83.06 89 CYS A N 1
ATOM 676 C CA . CYS A 1 89 ? 2.049 -7.074 -9.806 1.00 83.06 89 CYS A CA 1
ATOM 677 C C . CYS A 1 89 ? 3.190 -8.090 -9.999 1.00 83.06 89 CYS A C 1
ATOM 679 O O . CYS A 1 89 ? 4.106 -7.854 -10.781 1.00 83.06 89 CYS A O 1
ATOM 681 N N . GLY A 1 90 ? 3.100 -9.273 -9.378 1.00 80.62 90 GLY A N 1
ATOM 682 C CA . GLY A 1 90 ? 4.065 -10.360 -9.592 1.00 80.62 90 GLY A CA 1
ATOM 683 C C . GLY A 1 90 ? 4.075 -10.940 -11.015 1.00 80.62 90 GLY A C 1
ATOM 684 O O . GLY A 1 90 ? 5.043 -11.591 -11.400 1.00 80.62 90 GLY A O 1
ATOM 685 N N . LEU A 1 91 ? 3.019 -10.705 -11.799 1.00 83.00 91 LEU A N 1
ATOM 686 C CA . LEU A 1 91 ? 2.894 -11.121 -13.201 1.00 83.00 91 LEU A CA 1
ATOM 687 C C . LEU A 1 91 ? 3.236 -9.995 -14.193 1.00 83.00 91 LEU A C 1
ATOM 689 O O . LEU A 1 91 ? 3.125 -10.199 -15.404 1.00 83.00 91 LEU A O 1
ATOM 693 N N . ALA A 1 92 ? 3.630 -8.813 -13.715 1.00 82.44 92 ALA A N 1
ATOM 694 C CA . ALA A 1 92 ? 3.903 -7.669 -14.572 1.00 82.44 92 ALA A CA 1
ATOM 695 C C . ALA A 1 92 ? 5.153 -7.899 -15.438 1.00 82.44 92 ALA A C 1
ATOM 697 O O . ALA A 1 92 ? 6.250 -8.137 -14.938 1.00 82.44 92 ALA A O 1
ATOM 698 N N . TRP A 1 93 ? 4.990 -7.783 -16.758 1.00 79.50 93 TRP A N 1
ATOM 699 C CA . TRP A 1 93 ? 6.075 -7.919 -17.742 1.00 79.50 93 TRP A CA 1
ATOM 700 C C . TRP A 1 93 ? 6.555 -6.577 -18.312 1.00 79.50 93 TRP A C 1
ATOM 702 O O . TRP A 1 93 ? 7.516 -6.536 -19.077 1.00 79.50 93 TRP A O 1
ATOM 712 N N . ASN A 1 94 ? 5.893 -5.472 -17.964 1.00 80.81 94 ASN A N 1
ATOM 713 C CA . ASN A 1 94 ? 6.294 -4.122 -18.345 1.00 80.81 94 ASN A CA 1
ATOM 714 C C . ASN A 1 94 ? 5.855 -3.107 -17.286 1.00 80.81 94 ASN A C 1
ATOM 716 O O . ASN A 1 94 ? 4.893 -3.331 -16.547 1.00 80.81 94 ASN A O 1
ATOM 720 N N . ILE A 1 95 ? 6.532 -1.960 -17.256 1.00 80.94 95 ILE A N 1
ATOM 721 C CA . ILE A 1 95 ? 6.293 -0.934 -16.241 1.00 80.94 95 ILE A CA 1
ATOM 722 C C . ILE A 1 95 ? 4.881 -0.348 -16.314 1.00 80.94 95 ILE A C 1
ATOM 724 O O . ILE A 1 95 ? 4.289 -0.102 -15.273 1.00 80.94 95 ILE A O 1
ATOM 728 N N . GLN A 1 96 ? 4.279 -0.210 -17.504 1.00 80.38 96 GLN A N 1
ATOM 729 C CA . GLN A 1 96 ? 2.894 0.269 -17.598 1.00 80.38 96 GLN A CA 1
ATOM 730 C C . GLN A 1 96 ? 1.891 -0.661 -16.897 1.00 80.38 96 GLN A C 1
ATOM 732 O O . GLN A 1 96 ? 0.915 -0.156 -16.361 1.00 80.38 96 GLN A O 1
ATOM 737 N N . ILE A 1 97 ? 2.119 -1.981 -16.858 1.00 81.75 97 ILE A N 1
ATOM 738 C CA . ILE A 1 97 ? 1.255 -2.915 -16.103 1.00 81.75 97 ILE A CA 1
ATOM 739 C C . ILE A 1 97 ? 1.513 -2.827 -14.602 1.00 81.75 97 ILE A C 1
ATOM 741 O O . ILE A 1 97 ? 0.617 -3.074 -13.814 1.00 81.75 97 ILE A O 1
ATOM 745 N N . MET A 1 98 ? 2.725 -2.453 -14.202 1.00 81.31 98 MET A N 1
ATOM 746 C CA . MET A 1 98 ? 3.033 -2.172 -12.802 1.00 81.31 98 MET A CA 1
ATOM 747 C C . MET A 1 98 ? 2.429 -0.846 -12.310 1.00 81.31 98 MET A C 1
ATOM 749 O O . MET A 1 98 ? 2.191 -0.695 -11.116 1.00 81.31 98 MET A O 1
ATOM 753 N N . ILE A 1 99 ? 2.233 0.124 -13.210 1.00 81.44 99 ILE A N 1
ATOM 754 C CA . ILE A 1 99 ? 1.648 1.438 -12.903 1.00 81.44 99 ILE A CA 1
ATOM 755 C C . ILE A 1 99 ? 0.111 1.381 -12.837 1.00 81.44 99 ILE A C 1
ATOM 757 O O . ILE A 1 99 ? -0.479 2.173 -12.099 1.00 81.44 99 ILE A O 1
ATOM 761 N N . LEU A 1 100 ? -0.521 0.516 -13.641 1.00 70.69 100 LEU A N 1
ATOM 762 C CA . LEU A 1 100 ? -1.977 0.402 -13.799 1.00 70.69 100 LEU A CA 1
ATOM 763 C C . LEU A 1 100 ? -2.606 -0.528 -12.752 1.00 70.69 100 LEU A C 1
ATOM 765 O O . LEU A 1 100 ? -3.662 -0.136 -12.207 1.00 70.69 100 LEU A O 1
#

Sequence (100 aa):
MSMRKHIAFASMCMGLFIAQLDIQIVSSSLNEIGGGLSAGKDEMAWLQTSYLIAEIIVIPLSGWLSRVFSTRWLFTLSAGIFTLMSIACGLAWNIQIMIL

Radius of gyration: 16.65 Å; chains: 1; bounding box: 38×22×49 Å

Secondary structure (DSSP, 8-state):
--HHHHHHHHHHHHHHHHHHHHHHHHHHHHHHHHHHTT--HHHHHHHHHHHHHHHHHHHHHHHHHHHHS-HHHHHHHHHHHHHHHHHHHHT--SHHHHH-

Organism: NCBI:txid1403943

Foldseek 3Di:
DDPVVVVVVVVVVVVVVVVVVVLVVCVVCLVVVCVVQVHDPVLSVLLNVLVVVVVVVVVVVVVVCVVVDPPVVVVVVVVVVVVVVVVQCVVDNHSVSSSD

pLDDT: mean 85.32, std 4.4, range [60.59, 92.94]